Protein AF-A0A968VAI5-F1 (afdb_monomer_lite)

Radius of gyration: 21.34 Å; chains: 1; bounding box: 36×21×66 Å

Secondary structure (DSSP, 8-state):
-------------PPP--GGG--EEPTTT-SEE-EEEEEETTEEEEEEHHHHTT-

Foldseek 3Di:
DDDPPDDDDDDDDDDDDDPVVDFDQDPVPRDGFDWDWDDDPNDIDIDGPVVVVVD

pLDDT: mean 83.32, std 13.37, range [45.88, 96.81]

Sequence (55 aa):
KPANNNPGGITEIPATIHVSNLMLIDPKTGEPTRIGRKEVDGKMVRYSKKIWRNY

Structure (mmCIF, N/CA/C/O backbone):
data_AF-A0A968VAI5-F1
#
_entry.id   AF-A0A968VAI5-F1
#
loop_
_atom_site.group_PDB
_atom_site.id
_atom_site.type_symbol
_atom_site.label_atom_id
_atom_site.label_alt_id
_atom_site.label_comp_id
_atom_site.label_asym_id
_atom_site.label_entity_id
_atom_site.label_seq_id
_atom_site.pdbx_PDB_ins_code
_atom_site.Cartn_x
_atom_site.Cartn_y
_atom_site.Cartn_z
_atom_site.occupancy
_atom_site.B_iso_or_equiv
_atom_site.auth_seq_id
_atom_site.auth_comp_id
_atom_site.auth_asym_id
_atom_site.auth_atom_id
_atom_site.pdbx_PDB_model_num
ATOM 1 N N . LYS A 1 1 ? 5.346 -6.885 -47.128 1.00 48.78 1 LYS A N 1
ATOM 2 C CA . LYS A 1 1 ? 6.289 -5.854 -46.626 1.00 48.78 1 LYS A CA 1
ATOM 3 C C . LYS A 1 1 ? 6.040 -5.724 -45.129 1.00 48.78 1 LYS A C 1
ATOM 5 O O . LYS A 1 1 ? 4.942 -5.292 -44.797 1.00 48.78 1 LYS A O 1
ATOM 10 N N . PRO A 1 2 ? 6.924 -6.197 -44.235 1.00 45.88 2 PRO A N 1
ATOM 11 C CA . PRO A 1 2 ? 6.661 -6.049 -42.810 1.00 45.88 2 PRO A CA 1
ATOM 12 C C . PRO A 1 2 ? 6.722 -4.555 -42.463 1.00 45.88 2 PRO A C 1
ATOM 14 O O . PRO A 1 2 ? 7.588 -3.832 -42.958 1.00 45.88 2 PRO A O 1
ATOM 17 N N . ALA A 1 3 ? 5.727 -4.081 -41.717 1.00 55.84 3 ALA A N 1
ATOM 18 C CA . ALA A 1 3 ? 5.589 -2.683 -41.339 1.00 55.84 3 ALA A CA 1
ATOM 19 C C . ALA A 1 3 ? 6.634 -2.328 -40.273 1.00 55.84 3 ALA A C 1
ATOM 21 O O . ALA A 1 3 ? 6.698 -2.953 -39.218 1.00 55.84 3 ALA A O 1
ATOM 22 N N . ASN A 1 4 ? 7.446 -1.314 -40.562 1.00 61.91 4 ASN A N 1
ATOM 23 C CA . ASN A 1 4 ? 8.510 -0.803 -39.702 1.00 61.91 4 ASN A CA 1
ATOM 24 C C . ASN A 1 4 ? 7.943 0.116 -38.598 1.00 61.91 4 ASN A C 1
ATOM 26 O O . ASN A 1 4 ? 8.340 1.272 -38.500 1.00 61.91 4 ASN A O 1
ATOM 30 N N . ASN A 1 5 ? 6.933 -0.344 -37.846 1.00 64.50 5 ASN A N 1
ATOM 31 C CA . ASN A 1 5 ? 6.148 0.528 -36.957 1.00 64.50 5 ASN A CA 1
ATOM 32 C C . ASN A 1 5 ? 6.647 0.595 -35.503 1.00 64.50 5 ASN A C 1
ATOM 34 O O . ASN A 1 5 ? 6.042 1.283 -34.689 1.00 64.50 5 ASN A O 1
ATOM 38 N N . ASN A 1 6 ? 7.752 -0.077 -35.172 1.00 67.44 6 ASN A N 1
ATOM 39 C CA . ASN A 1 6 ? 8.360 0.004 -33.844 1.00 67.44 6 ASN A CA 1
ATOM 40 C C . ASN A 1 6 ? 9.819 0.463 -33.978 1.00 67.44 6 ASN A C 1
ATOM 42 O O . ASN A 1 6 ? 10.710 -0.385 -34.072 1.00 67.44 6 ASN A O 1
ATOM 46 N N . PRO A 1 7 ? 10.093 1.781 -34.019 1.00 69.81 7 PRO A N 1
ATOM 47 C CA . PRO A 1 7 ? 11.457 2.271 -33.866 1.00 69.81 7 PRO A CA 1
ATOM 48 C C . PRO A 1 7 ? 11.983 1.811 -32.499 1.00 69.81 7 PRO A C 1
ATOM 50 O O . PRO A 1 7 ? 11.359 2.063 -31.470 1.00 69.81 7 PRO A O 1
ATOM 53 N N . GLY A 1 8 ? 13.096 1.074 -32.487 1.00 72.94 8 GLY A N 1
ATOM 54 C CA . GLY A 1 8 ? 13.737 0.647 -31.243 1.00 72.94 8 GLY A CA 1
ATOM 55 C C . GLY A 1 8 ? 14.167 1.854 -30.402 1.00 72.94 8 GLY A C 1
ATOM 56 O O . GLY A 1 8 ? 14.657 2.843 -30.942 1.00 72.94 8 GLY A O 1
ATOM 57 N N . GLY A 1 9 ? 13.989 1.770 -29.082 1.00 81.19 9 GLY A N 1
ATOM 58 C CA . GLY A 1 9 ? 14.338 2.826 -28.132 1.00 81.19 9 GLY A CA 1
ATOM 59 C C . GLY A 1 9 ? 14.377 2.303 -26.696 1.00 81.19 9 GLY A C 1
ATOM 60 O O . GLY A 1 9 ? 13.828 1.240 -26.401 1.00 81.19 9 GLY A O 1
ATOM 61 N N . ILE A 1 10 ? 15.042 3.034 -25.798 1.00 83.06 10 ILE A N 1
ATOM 62 C CA . ILE A 1 10 ? 15.073 2.692 -24.370 1.00 83.06 10 ILE A CA 1
ATOM 63 C C . ILE A 1 10 ? 13.678 2.952 -23.802 1.00 83.06 10 ILE A C 1
ATOM 65 O O . ILE A 1 10 ? 13.210 4.086 -23.791 1.00 83.06 10 ILE A O 1
ATOM 69 N N . THR A 1 11 ? 13.010 1.889 -23.360 1.00 83.12 11 THR A N 1
ATOM 70 C CA . THR A 1 11 ? 11.730 1.975 -22.651 1.00 83.12 11 THR A CA 1
ATOM 71 C C . THR A 1 11 ? 11.973 1.635 -21.192 1.00 83.12 11 THR A C 1
ATOM 73 O O . THR A 1 11 ? 12.483 0.558 -20.882 1.00 83.12 11 THR A O 1
ATOM 76 N N . GLU A 1 12 ? 11.612 2.546 -20.295 1.00 87.06 12 GLU A N 1
ATOM 77 C CA . GLU A 1 12 ? 11.634 2.275 -18.863 1.00 87.06 12 GLU A CA 1
ATOM 78 C C . GLU A 1 12 ? 10.450 1.375 -18.504 1.00 87.06 12 GLU A C 1
ATOM 80 O O . GLU A 1 12 ? 9.289 1.727 -18.718 1.00 87.06 12 GLU A O 1
ATOM 85 N N . ILE A 1 13 ? 10.747 0.189 -17.977 1.00 88.88 13 ILE A N 1
ATOM 86 C CA . ILE A 1 13 ? 9.746 -0.783 -17.538 1.00 88.88 13 ILE A CA 1
ATOM 87 C C . ILE A 1 13 ? 9.917 -0.952 -16.025 1.00 88.88 13 ILE A C 1
ATOM 89 O O . ILE A 1 13 ? 11.033 -1.217 -15.572 1.00 88.88 13 ILE A O 1
ATOM 93 N N . PRO A 1 14 ? 8.850 -0.800 -15.222 1.00 89.31 14 PRO A N 1
ATOM 94 C CA . PRO A 1 14 ? 8.953 -0.916 -13.776 1.00 89.31 14 PRO A CA 1
ATOM 95 C C . PRO A 1 14 ? 9.352 -2.336 -13.362 1.00 89.31 14 PRO A C 1
ATOM 97 O O . PRO A 1 14 ? 8.794 -3.327 -13.836 1.00 89.31 14 PRO A O 1
ATOM 100 N N . ALA A 1 15 ? 10.304 -2.422 -12.435 1.00 92.31 15 ALA A N 1
ATOM 101 C CA . ALA A 1 15 ? 10.705 -3.677 -11.818 1.00 92.31 15 ALA A CA 1
ATOM 102 C C . ALA A 1 15 ? 9.767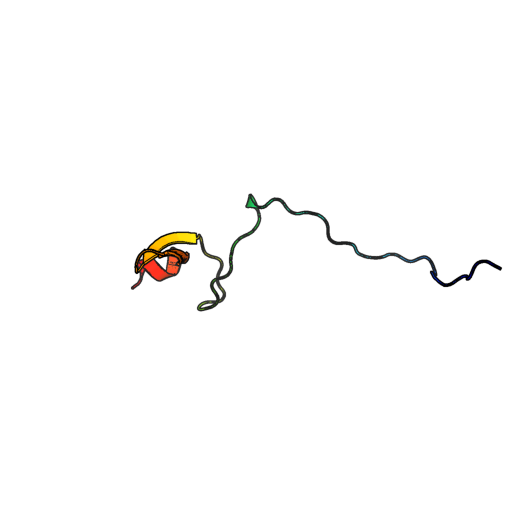 -4.056 -10.661 1.00 92.31 15 ALA A C 1
ATOM 104 O O . ALA A 1 15 ? 9.137 -3.208 -10.025 1.00 92.31 15 ALA A O 1
ATOM 105 N N . THR A 1 16 ? 9.704 -5.349 -10.351 1.00 93.88 16 THR A N 1
ATOM 106 C CA . THR A 1 16 ? 8.983 -5.844 -9.176 1.00 93.88 16 THR A CA 1
ATOM 107 C C . THR A 1 16 ? 9.648 -5.372 -7.885 1.00 93.88 16 THR A C 1
ATOM 109 O O . THR A 1 16 ? 10.873 -5.385 -7.774 1.00 93.88 16 THR A O 1
ATOM 112 N N . ILE A 1 17 ? 8.845 -5.052 -6.873 1.00 94.38 17 ILE A N 1
ATOM 113 C CA . ILE A 1 17 ? 9.305 -4.719 -5.522 1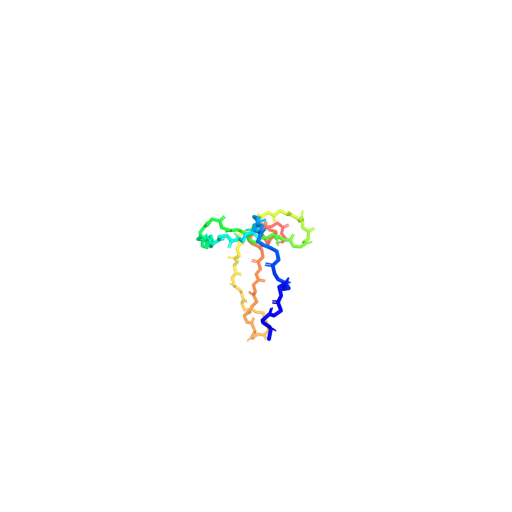.00 94.38 17 ILE A CA 1
ATOM 114 C C . ILE A 1 17 ? 8.724 -5.712 -4.513 1.00 94.38 17 ILE A C 1
ATOM 116 O O . ILE A 1 17 ? 7.574 -6.137 -4.630 1.00 94.38 17 ILE A O 1
ATOM 120 N N . HIS A 1 18 ? 9.516 -6.097 -3.510 1.00 96.81 18 HIS A N 1
ATOM 121 C CA . HIS A 1 18 ? 9.043 -6.981 -2.450 1.00 96.81 18 HIS A CA 1
ATOM 122 C C . HIS A 1 18 ? 8.056 -6.255 -1.524 1.00 96.81 18 HIS A C 1
ATOM 124 O O . HIS A 1 18 ?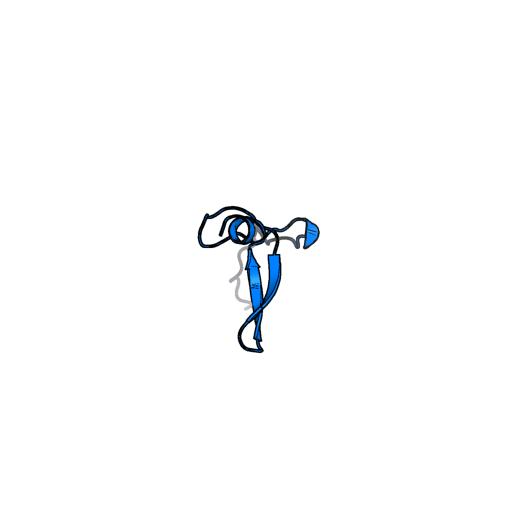 8.290 -5.120 -1.108 1.00 96.81 18 HIS A O 1
ATOM 130 N N . VAL A 1 19 ? 6.973 -6.935 -1.140 1.00 91.25 19 VAL A N 1
ATOM 131 C CA . VAL A 1 19 ? 5.873 -6.344 -0.357 1.00 91.25 19 VAL A CA 1
ATOM 132 C C . VAL A 1 19 ? 6.308 -5.805 1.012 1.00 91.25 19 VAL A C 1
ATOM 134 O O . VAL A 1 19 ? 5.705 -4.863 1.517 1.00 91.25 19 VAL A O 1
ATOM 137 N N . SER A 1 20 ? 7.378 -6.344 1.609 1.00 91.62 20 SER A N 1
ATOM 138 C CA . SER A 1 20 ? 7.910 -5.839 2.887 1.00 91.62 20 SER A CA 1
ATOM 139 C C . SER A 1 20 ? 8.462 -4.417 2.801 1.00 91.62 20 SER A C 1
ATOM 141 O O . SER A 1 20 ? 8.547 -3.746 3.828 1.00 91.62 20 SER A O 1
ATOM 143 N N . ASN A 1 21 ? 8.831 -3.972 1.597 1.00 92.31 21 ASN A N 1
ATOM 144 C CA . ASN A 1 21 ? 9.415 -2.656 1.344 1.00 92.31 21 ASN A CA 1
ATOM 145 C C . ASN A 1 21 ? 8.344 -1.613 0.985 1.00 92.31 21 ASN A C 1
ATOM 147 O O . ASN A 1 21 ? 8.673 -0.467 0.696 1.00 92.31 21 ASN A O 1
ATOM 151 N N . LEU A 1 22 ? 7.065 -2.004 1.007 1.00 91.06 22 LEU A N 1
ATOM 152 C CA . LEU A 1 22 ? 5.923 -1.135 0.750 1.00 91.06 22 LEU A CA 1
ATOM 153 C C . LEU A 1 22 ? 5.154 -0.838 2.044 1.00 91.06 22 LEU A C 1
ATOM 155 O O . LEU A 1 22 ? 5.088 -1.650 2.972 1.00 91.06 22 LEU A O 1
ATOM 159 N N . MET A 1 23 ? 4.519 0.332 2.089 1.00 91.81 23 MET A N 1
ATOM 160 C CA . MET A 1 23 ? 3.600 0.736 3.153 1.00 91.81 23 MET A CA 1
ATOM 161 C C . MET A 1 23 ? 2.335 1.348 2.559 1.00 91.81 23 MET A C 1
ATOM 163 O O . MET A 1 23 ? 2.376 1.962 1.496 1.00 91.81 23 MET A O 1
ATOM 167 N N . LEU A 1 24 ? 1.208 1.187 3.259 1.00 91.38 24 LEU A N 1
ATOM 168 C CA . LEU A 1 24 ? -0.031 1.857 2.882 1.00 91.38 24 LEU A CA 1
ATOM 169 C C . LEU A 1 24 ? 0.008 3.298 3.389 1.00 91.38 24 LEU A C 1
ATOM 171 O O . LEU A 1 24 ? 0.347 3.535 4.550 1.00 91.38 24 LEU A O 1
ATOM 175 N N . ILE A 1 25 ? -0.380 4.233 2.531 1.00 90.88 25 ILE A N 1
ATOM 176 C CA . ILE A 1 25 ? -0.617 5.620 2.915 1.00 90.88 25 ILE A CA 1
ATOM 177 C C . ILE A 1 25 ? -2.044 5.755 3.435 1.00 90.88 25 ILE A C 1
ATOM 179 O O . ILE A 1 25 ? -2.993 5.276 2.811 1.00 90.88 25 ILE A O 1
ATOM 183 N N . ASP A 1 26 ? -2.193 6.393 4.591 1.00 88.38 26 ASP A N 1
ATOM 184 C CA . ASP A 1 26 ? -3.505 6.733 5.120 1.00 88.38 26 ASP A CA 1
ATOM 185 C C . ASP A 1 26 ? -4.107 7.894 4.310 1.00 88.38 26 ASP A C 1
ATOM 187 O O . ASP A 1 26 ? -3.499 8.966 4.262 1.00 88.38 26 ASP A O 1
ATOM 191 N N . PRO A 1 27 ? -5.293 7.741 3.695 1.00 88.25 27 PRO A N 1
ATOM 192 C CA . PRO A 1 27 ? -5.898 8.813 2.907 1.00 88.25 27 PRO A CA 1
ATOM 193 C C . PRO A 1 27 ? -6.249 10.055 3.736 1.00 88.25 27 PRO A C 1
ATOM 195 O O . PRO A 1 27 ? -6.431 11.124 3.161 1.00 88.25 27 PRO A O 1
ATOM 198 N N . LYS A 1 28 ? -6.361 9.943 5.068 1.00 86.81 28 LYS A N 1
ATOM 199 C CA . LYS A 1 28 ? -6.698 11.083 5.935 1.00 86.81 28 LYS A CA 1
ATOM 200 C C . LYS A 1 28 ? -5.503 11.977 6.251 1.00 86.81 28 LYS A C 1
ATOM 202 O O . LYS A 1 28 ? -5.678 13.184 6.364 1.00 86.81 28 LYS A O 1
ATOM 207 N N . THR A 1 29 ? -4.319 11.397 6.444 1.00 86.31 29 THR A N 1
ATOM 208 C CA . THR A 1 29 ? -3.120 12.141 6.874 1.00 86.31 29 THR A CA 1
ATOM 209 C C . THR A 1 29 ? -2.045 12.228 5.799 1.00 86.31 29 THR A C 1
ATOM 211 O O . THR A 1 29 ? -1.139 13.042 5.924 1.00 86.31 29 THR A O 1
ATOM 214 N N . GLY A 1 30 ? -2.106 11.392 4.758 1.00 88.62 30 GLY A N 1
ATOM 215 C CA . GLY A 1 30 ? -1.047 11.285 3.753 1.00 88.62 30 GLY A CA 1
ATOM 216 C C . GLY A 1 30 ? 0.222 10.599 4.268 1.00 88.62 30 GLY A C 1
ATOM 217 O O . GLY A 1 30 ? 1.214 10.517 3.549 1.00 88.62 30 GLY A O 1
ATOM 218 N N . GLU A 1 31 ? 0.205 10.071 5.494 1.00 89.69 31 GLU A N 1
ATOM 219 C CA . GLU A 1 31 ? 1.365 9.436 6.112 1.00 89.69 31 GLU A CA 1
ATOM 220 C C . GLU A 1 31 ? 1.331 7.904 5.974 1.00 89.69 31 GLU A C 1
ATOM 222 O O . GLU A 1 31 ? 0.254 7.294 5.969 1.00 89.69 31 GLU A O 1
ATOM 227 N N . PRO A 1 32 ? 2.501 7.2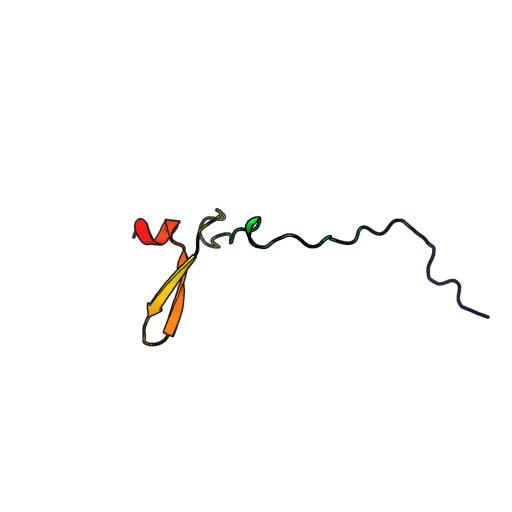41 5.928 1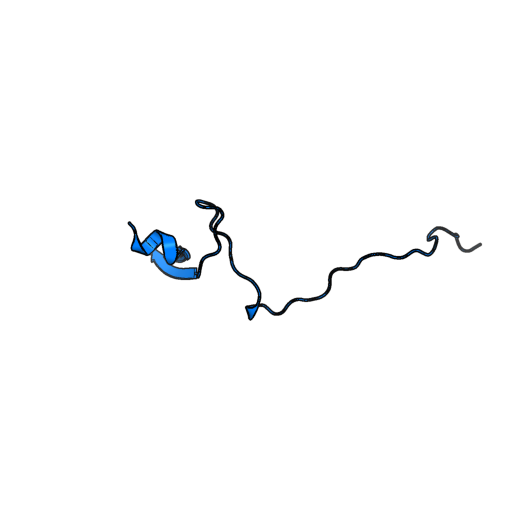.00 92.06 32 PRO A N 1
ATOM 228 C CA . PRO A 1 32 ? 2.577 5.787 5.940 1.00 92.06 32 PRO A CA 1
ATOM 229 C C . PRO A 1 32 ? 2.101 5.204 7.276 1.00 92.06 32 PRO A C 1
ATOM 231 O O . PRO A 1 32 ? 2.494 5.647 8.359 1.00 92.06 32 PRO A O 1
ATOM 234 N N . THR A 1 33 ? 1.273 4.161 7.203 1.00 92.69 33 THR A N 1
ATOM 235 C CA . THR A 1 33 ? 0.669 3.517 8.375 1.00 92.69 33 THR A CA 1
ATOM 236 C C . THR A 1 33 ? 0.682 1.991 8.286 1.00 92.69 33 THR A C 1
ATOM 238 O O . THR A 1 33 ? 0.656 1.380 7.214 1.00 92.69 33 THR A O 1
ATOM 241 N N . ARG A 1 34 ? 0.698 1.342 9.455 1.00 91.50 34 ARG A N 1
ATOM 242 C CA . ARG A 1 34 ? 0.462 -0.102 9.583 1.00 91.50 34 ARG A CA 1
ATOM 243 C C . ARG A 1 34 ? -1.042 -0.360 9.684 1.00 91.50 34 ARG A C 1
ATOM 245 O O . ARG A 1 34 ? -1.761 0.362 10.370 1.00 91.50 34 ARG A O 1
ATOM 252 N N . ILE A 1 35 ? -1.502 -1.442 9.063 1.00 91.44 35 ILE A N 1
ATOM 253 C CA . ILE A 1 35 ? -2.921 -1.818 9.032 1.00 91.44 35 ILE A CA 1
ATOM 254 C C . ILE A 1 35 ? -3.245 -2.802 10.165 1.00 91.44 35 ILE A C 1
ATOM 256 O O . ILE A 1 35 ? -2.470 -3.716 10.458 1.00 91.44 35 ILE A O 1
ATOM 260 N N . GLY A 1 36 ? -4.402 -2.626 10.799 1.00 89.75 36 GLY A N 1
ATOM 261 C CA . GLY A 1 36 ? -5.078 -3.622 11.632 1.00 89.75 36 GLY A CA 1
ATOM 262 C C . GLY A 1 36 ? -6.371 -4.108 10.974 1.00 89.75 36 GLY A C 1
ATOM 263 O O . GLY A 1 36 ? -6.852 -3.502 10.017 1.00 89.75 36 GLY A O 1
ATOM 264 N N . ARG A 1 37 ? -6.933 -5.209 11.478 1.00 92.44 37 ARG A N 1
ATOM 265 C CA . ARG A 1 37 ? -8.264 -5.698 11.092 1.00 92.44 37 ARG A CA 1
ATOM 266 C C . ARG A 1 37 ? -9.151 -5.730 12.326 1.00 92.44 37 ARG A C 1
ATOM 268 O O . ARG A 1 37 ? -8.688 -6.157 13.380 1.00 92.44 37 ARG A O 1
ATOM 275 N N . LYS A 1 38 ? -10.386 -5.265 12.194 1.00 89.81 38 LYS A N 1
ATOM 276 C CA . LYS A 1 38 ? -11.399 -5.293 13.252 1.00 89.81 38 LYS A CA 1
ATOM 277 C C . LYS A 1 38 ? -12.728 -5.707 12.640 1.00 89.81 38 LYS A C 1
ATOM 279 O O . LYS A 1 38 ? -12.981 -5.404 11.477 1.00 89.81 38 LYS A O 1
ATOM 284 N N . GLU A 1 39 ? -13.554 -6.382 13.417 1.00 93.31 39 GLU A N 1
ATOM 285 C CA . GLU A 1 39 ? -14.937 -6.638 13.049 1.00 93.31 39 GLU A CA 1
ATOM 286 C C . GLU A 1 39 ? -15.803 -5.437 13.443 1.00 93.31 39 GLU A C 1
ATOM 288 O O . GLU A 1 39 ? -15.753 -4.964 14.581 1.00 93.31 39 GLU A O 1
ATOM 293 N N . VAL A 1 40 ? -16.545 -4.906 12.479 1.00 90.12 40 VAL A N 1
ATOM 294 C CA . VAL A 1 40 ? -17.531 -3.841 12.669 1.00 90.12 40 VAL A CA 1
ATOM 295 C C . VAL A 1 40 ? -18.796 -4.301 11.962 1.00 90.12 40 VAL A C 1
ATOM 297 O O . VAL A 1 40 ? -18.752 -4.622 10.775 1.00 90.12 40 VAL A O 1
ATOM 300 N N . ASP A 1 41 ? -19.894 -4.394 12.709 1.00 89.31 41 ASP A N 1
ATOM 301 C CA . ASP A 1 41 ? -21.209 -4.802 12.203 1.00 89.31 41 ASP A CA 1
ATOM 302 C C . ASP A 1 41 ? -21.181 -6.136 11.426 1.00 89.31 41 ASP A C 1
ATOM 304 O O . ASP A 1 41 ? -21.749 -6.267 10.340 1.00 89.31 41 ASP A O 1
ATOM 308 N N . GLY A 1 42 ? -20.447 -7.127 11.951 1.00 93.44 42 GLY A N 1
ATOM 309 C CA . GLY A 1 42 ? -20.291 -8.452 11.336 1.00 93.44 42 GLY A CA 1
ATOM 310 C C . GLY A 1 42 ? -19.362 -8.492 10.116 1.00 93.44 42 GLY A C 1
ATOM 311 O O . GLY A 1 42 ? -19.250 -9.523 9.452 1.00 93.44 42 GLY A O 1
ATOM 312 N N . LYS A 1 43 ? -18.699 -7.377 9.774 1.00 93.19 43 LYS A N 1
ATOM 313 C CA . LYS A 1 43 ? -17.780 -7.276 8.632 1.00 93.19 43 LYS A CA 1
ATOM 314 C C . LYS A 1 43 ? -16.361 -6.961 9.081 1.00 93.19 43 LYS A C 1
ATOM 316 O O . LYS A 1 43 ? -16.112 -6.066 9.885 1.00 93.19 43 LYS A O 1
ATOM 321 N N . MET A 1 44 ? -15.399 -7.659 8.484 1.00 91.44 44 MET A N 1
ATOM 322 C CA . MET A 1 44 ? -13.979 -7.408 8.716 1.00 91.44 44 MET A CA 1
ATOM 323 C C . MET A 1 44 ? -13.522 -6.163 7.956 1.00 91.44 44 MET A C 1
ATOM 325 O O . MET A 1 44 ? -13.396 -6.176 6.730 1.00 91.44 44 MET A O 1
ATOM 329 N N . VAL A 1 45 ? -13.220 -5.096 8.689 1.00 92.31 45 VAL A N 1
ATOM 330 C CA . VAL A 1 45 ? -12.715 -3.833 8.146 1.00 92.31 45 VAL A CA 1
ATOM 331 C C . VAL A 1 45 ? -11.233 -3.652 8.462 1.00 92.31 45 VAL A C 1
ATOM 333 O O . VAL A 1 45 ? -10.727 -4.058 9.512 1.00 92.31 45 VAL A O 1
ATOM 336 N N . ARG A 1 46 ? -10.509 -3.039 7.522 1.00 91.94 46 ARG A N 1
ATOM 337 C CA . ARG A 1 46 ? -9.118 -2.613 7.719 1.00 91.94 46 ARG A CA 1
ATOM 338 C C . ARG A 1 46 ? -9.106 -1.218 8.328 1.00 91.94 46 ARG A C 1
ATOM 340 O O . ARG A 1 46 ? -9.840 -0.353 7.865 1.00 91.94 46 ARG A O 1
ATOM 347 N N . TYR A 1 47 ? -8.246 -0.992 9.315 1.00 88.31 47 TYR A N 1
ATOM 348 C CA . TYR A 1 47 ? -8.080 0.317 9.945 1.00 88.31 47 TYR A CA 1
ATOM 349 C C . TYR A 1 47 ? -6.602 0.696 10.086 1.00 88.31 47 TYR A C 1
ATOM 351 O O . TYR A 1 47 ? -5.724 -0.166 10.183 1.00 88.31 47 TYR A O 1
ATOM 359 N N . SER A 1 48 ? -6.328 2.000 10.094 1.00 90.44 48 SER A N 1
ATOM 360 C CA . SER A 1 48 ? -4.998 2.568 10.329 1.00 90.44 48 SER A CA 1
ATOM 361 C C . SER A 1 48 ? -4.653 2.479 11.813 1.00 90.44 48 SER A C 1
ATOM 363 O O . SER A 1 48 ? -5.338 3.073 12.648 1.00 90.44 48 SER A O 1
ATOM 365 N N . LYS A 1 49 ? -3.593 1.741 12.171 1.00 86.25 49 LYS A N 1
ATOM 366 C CA . LYS A 1 49 ? -3.192 1.576 13.581 1.00 86.25 49 LYS A CA 1
ATOM 367 C C . LYS A 1 49 ? -2.675 2.875 14.202 1.00 86.25 49 LYS A C 1
ATOM 369 O O . LYS A 1 49 ? -2.808 3.043 15.409 1.00 86.25 49 LYS A O 1
ATOM 374 N N . LYS A 1 50 ? -2.089 3.768 13.394 1.00 84.69 50 LYS A N 1
ATOM 375 C CA . LYS A 1 50 ? -1.536 5.049 13.860 1.00 84.69 50 LYS A CA 1
ATOM 376 C C . LYS A 1 50 ? -2.641 6.011 14.308 1.00 84.69 50 LYS A C 1
ATOM 37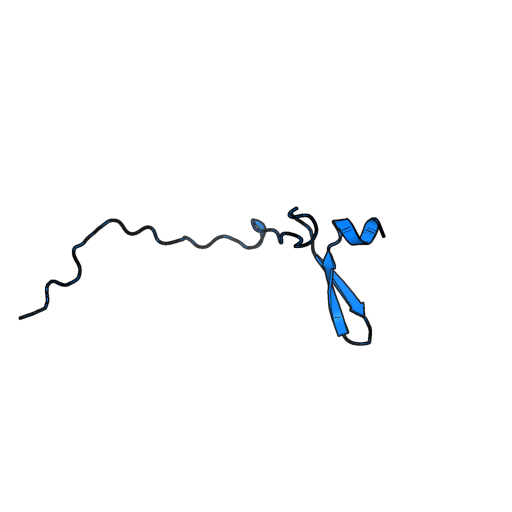8 O O . LYS A 1 50 ? -2.539 6.558 15.396 1.00 84.69 50 LYS A O 1
ATOM 383 N N . ILE A 1 51 ? -3.704 6.163 13.510 1.00 78.31 51 ILE A N 1
ATOM 384 C CA . ILE A 1 51 ? -4.830 7.056 13.838 1.00 78.31 51 ILE A CA 1
ATOM 385 C C . ILE A 1 51 ? -5.747 6.441 14.890 1.00 78.31 51 ILE A C 1
ATOM 387 O O . ILE A 1 51 ? -6.151 7.138 15.812 1.00 78.31 51 ILE A O 1
ATOM 391 N N . TRP A 1 52 ? -6.059 5.144 14.780 1.00 70.94 52 TRP A N 1
ATOM 392 C CA . TRP A 1 52 ? -6.996 4.489 15.700 1.00 70.94 52 TRP A CA 1
ATOM 393 C C . TRP A 1 52 ? -6.591 4.625 17.168 1.00 70.94 52 TRP A C 1
ATOM 395 O O . TRP A 1 52 ? -7.455 4.691 18.025 1.00 70.94 52 TRP A O 1
ATOM 405 N N . ARG A 1 53 ? -5.290 4.670 17.478 1.00 61.16 53 ARG A N 1
ATOM 406 C CA . ARG A 1 53 ? -4.851 4.808 18.871 1.00 61.16 53 ARG A CA 1
ATOM 407 C C . ARG A 1 53 ? -5.093 6.204 19.466 1.00 61.16 53 ARG A C 1
ATOM 409 O O . ARG A 1 53 ? -5.000 6.343 20.678 1.00 61.16 53 ARG A O 1
ATOM 416 N N . ASN A 1 54 ? -5.382 7.201 18.634 1.00 55.25 54 ASN A N 1
ATOM 417 C CA . ASN A 1 54 ? -5.558 8.596 19.037 1.00 55.25 54 ASN A CA 1
ATOM 418 C C . ASN A 1 54 ? -7.030 9.057 18.978 1.00 55.25 54 ASN A C 1
ATOM 420 O O . ASN A 1 54 ? -7.275 10.261 19.007 1.00 55.25 54 ASN A O 1
ATOM 424 N N . TYR A 1 55 ? -7.981 8.121 18.872 1.00 46.97 55 TYR A N 1
ATOM 425 C CA . TYR A 1 55 ? -9.429 8.352 18.932 1.00 46.97 55 TYR A CA 1
ATOM 426 C C . TYR A 1 55 ? -10.076 7.481 20.007 1.00 46.97 55 TYR A C 1
ATOM 428 O O . TYR A 1 55 ? -9.577 6.352 20.223 1.00 46.97 55 TYR A O 1
#